Protein AF-A0A0Q0Z5Y9-F1 (afdb_monomer_lite)

Organism: NCBI:txid1544416

Radius of gyration: 21.21 Å; chains: 1; bounding box: 60×48×57 Å

Structure (mmCIF, N/CA/C/O backbone):
data_AF-A0A0Q0Z5Y9-F1
#
_entry.i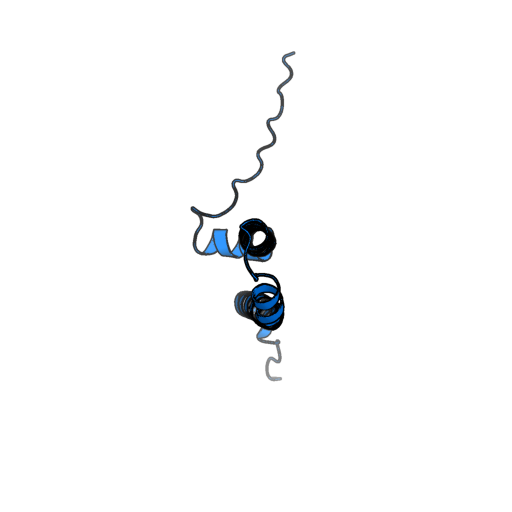d   AF-A0A0Q0Z5Y9-F1
#
loop_
_atom_site.group_PDB
_atom_site.id
_atom_site.type_symbol
_atom_site.label_atom_id
_atom_site.label_alt_id
_atom_site.label_comp_id
_atom_site.label_asym_id
_atom_site.label_entity_id
_atom_site.label_seq_id
_atom_site.pdbx_PDB_ins_code
_atom_site.Cartn_x
_atom_site.Cartn_y
_atom_site.Cartn_z
_atom_site.occupancy
_atom_site.B_iso_or_equiv
_atom_site.auth_seq_id
_atom_site.auth_comp_id
_atom_site.auth_asym_id
_atom_site.auth_atom_id
_atom_site.pdbx_PDB_model_num
ATOM 1 N N . MET A 1 1 ? -45.025 -16.190 15.497 1.00 51.38 1 MET A N 1
ATOM 2 C CA . MET A 1 1 ? -43.590 -15.921 15.722 1.00 51.38 1 MET A CA 1
ATOM 3 C C . MET A 1 1 ? -42.940 -15.764 14.356 1.00 51.38 1 MET A C 1
ATOM 5 O O . MET A 1 1 ? -42.759 -16.761 13.673 1.00 51.38 1 MET A O 1
ATOM 9 N N . ALA A 1 2 ? -42.762 -14.529 13.881 1.00 60.69 2 ALA A N 1
ATOM 10 C CA . ALA A 1 2 ? -42.191 -14.278 12.555 1.00 60.69 2 ALA A CA 1
ATOM 11 C C . ALA A 1 2 ? -40.673 -14.549 12.582 1.00 60.69 2 ALA A C 1
ATOM 13 O O . ALA A 1 2 ? -40.044 -14.229 13.595 1.00 60.69 2 ALA A O 1
ATOM 14 N N . PRO A 1 3 ? -40.084 -15.147 11.530 1.00 63.34 3 PRO A N 1
ATOM 15 C CA . PRO A 1 3 ? -38.647 -15.379 11.470 1.00 63.34 3 PRO A CA 1
ATOM 16 C C . PRO A 1 3 ? -37.907 -14.039 11.530 1.00 63.34 3 PRO A C 1
ATOM 18 O O . PRO A 1 3 ? -38.243 -13.089 10.824 1.00 63.34 3 PRO A O 1
ATOM 21 N N . ASP A 1 4 ? -36.924 -13.967 12.421 1.00 60.75 4 ASP A N 1
ATOM 22 C CA . ASP A 1 4 ? -36.088 -12.796 12.659 1.00 60.75 4 ASP A CA 1
ATOM 23 C C . ASP A 1 4 ? -35.279 -12.471 11.391 1.00 60.75 4 ASP A C 1
ATOM 25 O O . ASP A 1 4 ? -34.267 -13.103 11.097 1.00 60.75 4 ASP A O 1
ATOM 29 N N . ASN A 1 5 ? -35.766 -11.510 10.603 1.00 64.81 5 ASN A N 1
ATOM 30 C CA . ASN A 1 5 ? -35.192 -11.101 9.318 1.00 64.81 5 ASN A CA 1
ATOM 31 C C . ASN A 1 5 ? -34.135 -9.992 9.478 1.00 64.81 5 ASN A C 1
ATOM 33 O O . ASN A 1 5 ? -33.951 -9.159 8.587 1.00 64.81 5 ASN A O 1
ATOM 37 N N . ARG A 1 6 ? -33.458 -9.927 10.634 1.00 61.69 6 ARG A N 1
ATOM 38 C CA . ARG A 1 6 ? -32.353 -8.987 10.853 1.00 61.69 6 ARG A CA 1
ATOM 39 C C . ARG A 1 6 ? -31.232 -9.274 9.839 1.00 61.69 6 ARG A C 1
ATOM 41 O O . ARG A 1 6 ? -30.673 -10.375 9.855 1.00 61.69 6 ARG A O 1
ATOM 48 N N . PRO A 1 7 ? -30.860 -8.316 8.965 1.00 55.72 7 PRO A N 1
ATOM 49 C CA . PRO A 1 7 ? -29.806 -8.524 7.982 1.00 55.72 7 PRO A CA 1
ATOM 50 C C . PRO A 1 7 ? -28.503 -8.890 8.693 1.00 55.72 7 PRO A C 1
ATOM 52 O O . PRO A 1 7 ? -27.959 -8.117 9.480 1.00 55.72 7 PRO A O 1
ATOM 55 N N . THR A 1 8 ? -27.947 -10.059 8.385 1.00 57.91 8 THR A N 1
ATOM 56 C CA . THR A 1 8 ? -26.692 -10.565 8.972 1.00 57.91 8 THR A CA 1
ATOM 57 C C . THR A 1 8 ? -25.462 -9.727 8.581 1.00 57.91 8 THR A C 1
ATOM 59 O O . THR A 1 8 ? -24.335 -10.041 8.969 1.00 57.91 8 THR A O 1
ATOM 62 N N . GLN A 1 9 ? -25.663 -8.653 7.810 1.00 51.28 9 GLN A N 1
ATOM 63 C CA . GLN A 1 9 ? -24.617 -7.811 7.236 1.00 51.28 9 GLN A CA 1
ATOM 64 C C . GLN A 1 9 ? -23.897 -6.925 8.262 1.00 51.28 9 GLN A C 1
ATOM 66 O O . GLN A 1 9 ? -22.780 -6.493 8.000 1.00 51.28 9 GLN A O 1
ATOM 71 N N . VAL A 1 10 ? -24.457 -6.730 9.458 1.00 51.94 10 VAL A N 1
ATOM 72 C CA . VAL A 1 10 ? -23.847 -5.891 10.509 1.00 51.94 10 VAL A CA 1
ATOM 73 C C . VAL A 1 10 ? -22.718 -6.624 11.270 1.00 51.94 10 VAL A C 1
ATOM 75 O O . VAL A 1 10 ? -21.964 -6.009 12.012 1.00 51.94 10 VAL A O 1
ATOM 78 N N . ARG A 1 11 ? -22.532 -7.942 11.062 1.00 52.28 11 ARG A N 1
ATOM 79 C CA . ARG A 1 11 ? -21.600 -8.778 11.857 1.00 52.28 11 ARG A CA 1
ATOM 80 C C . ARG A 1 11 ? -20.213 -9.020 11.232 1.00 52.28 11 ARG A C 1
ATOM 82 O O . ARG A 1 11 ? -19.383 -9.673 11.858 1.00 52.28 11 ARG A O 1
ATOM 89 N N . ARG A 1 12 ? -19.934 -8.557 10.003 1.00 54.81 12 ARG A N 1
ATOM 90 C CA . ARG A 1 12 ? -18.604 -8.705 9.353 1.00 54.81 12 ARG A CA 1
ATOM 91 C C . ARG A 1 12 ? -18.176 -7.468 8.535 1.00 54.81 12 ARG A C 1
ATOM 93 O O . ARG A 1 12 ? -17.943 -7.604 7.331 1.00 54.81 12 ARG A O 1
ATOM 100 N N . PRO A 1 13 ? -18.016 -6.288 9.160 1.00 58.06 13 PRO A N 1
ATOM 101 C CA . PRO A 1 13 ? -17.503 -5.089 8.481 1.00 58.06 13 PRO A CA 1
ATOM 102 C C . PRO A 1 13 ? -16.130 -5.311 7.811 1.00 58.06 13 PRO A C 1
ATOM 104 O O . PRO A 1 13 ? -15.873 -4.781 6.731 1.00 58.06 13 PRO A O 1
ATOM 107 N N . TRP A 1 14 ? -15.300 -6.212 8.357 1.00 68.75 14 TRP A N 1
ATOM 108 C CA . TRP A 1 14 ? -13.992 -6.581 7.795 1.00 68.75 14 TRP A CA 1
ATOM 109 C C . TRP A 1 14 ? -14.055 -7.166 6.370 1.00 68.75 14 TRP A C 1
ATOM 111 O O . TRP A 1 14 ? -13.131 -6.979 5.582 1.00 68.75 14 TRP A O 1
ATOM 121 N N . ARG A 1 15 ? -15.157 -7.839 5.988 1.00 65.50 15 ARG A N 1
ATOM 122 C CA . ARG A 1 15 ? -15.314 -8.397 4.628 1.00 65.50 15 ARG A CA 1
ATOM 123 C C . ARG A 1 15 ? -15.514 -7.309 3.585 1.00 65.50 15 ARG A C 1
ATOM 125 O O . ARG A 1 15 ? -15.085 -7.480 2.448 1.00 65.50 15 ARG A O 1
ATOM 132 N N . THR A 1 16 ? -16.164 -6.214 3.965 1.00 70.06 16 THR A N 1
ATOM 133 C CA . THR A 1 16 ? -16.384 -5.067 3.083 1.00 70.06 16 THR A CA 1
ATOM 134 C C . THR A 1 16 ? -15.067 -4.339 2.833 1.00 70.06 16 THR A C 1
ATOM 136 O O . THR A 1 16 ? -14.777 -4.020 1.687 1.00 70.06 16 THR A O 1
ATOM 139 N N . MET A 1 17 ? -14.221 -4.178 3.858 1.00 66.88 17 MET A N 1
ATOM 140 C CA . MET A 1 17 ? -12.883 -3.592 3.699 1.00 66.88 17 MET A CA 1
ATOM 141 C C . MET A 1 17 ? -11.973 -4.451 2.820 1.00 66.88 17 MET A C 1
ATOM 143 O O . MET A 1 17 ? -11.436 -3.943 1.841 1.00 66.88 17 MET A O 1
ATOM 147 N N . VAL A 1 18 ? -11.864 -5.758 3.096 1.00 71.50 18 VAL A N 1
ATOM 148 C CA . VAL A 1 18 ? -11.071 -6.680 2.259 1.00 71.50 18 VAL A CA 1
ATOM 149 C C . VAL A 1 18 ? -11.554 -6.646 0.815 1.00 71.50 18 VAL A C 1
ATOM 151 O O . VAL A 1 18 ? -10.746 -6.577 -0.103 1.00 71.50 18 VAL A O 1
ATOM 154 N N . ARG A 1 19 ? -12.874 -6.630 0.601 1.00 75.25 19 ARG A N 1
ATOM 155 C CA . ARG A 1 19 ? -13.454 -6.528 -0.737 1.00 75.25 19 ARG A CA 1
ATOM 156 C C . ARG A 1 19 ? -13.099 -5.206 -1.416 1.00 75.25 19 ARG A C 1
ATOM 158 O O . ARG A 1 19 ? -12.724 -5.235 -2.579 1.00 75.25 19 ARG A O 1
ATOM 165 N N . SER A 1 20 ? -13.201 -4.073 -0.730 1.00 74.25 20 SER A N 1
ATOM 166 C CA . SER A 1 20 ? -12.893 -2.763 -1.313 1.00 74.25 20 SER A CA 1
ATOM 167 C C . SER A 1 20 ? -11.402 -2.582 -1.599 1.00 74.25 20 SER A C 1
ATOM 169 O O . SER A 1 20 ? -11.061 -2.063 -2.655 1.00 74.25 20 SER A O 1
ATOM 171 N N . VAL A 1 21 ? -10.515 -3.064 -0.721 1.00 72.62 21 VAL A N 1
ATOM 172 C CA . VAL A 1 21 ? -9.061 -3.071 -0.963 1.00 72.62 21 VAL A CA 1
ATOM 173 C C . VAL A 1 21 ? -8.719 -3.999 -2.125 1.00 72.62 21 VAL A C 1
ATOM 175 O O . VAL A 1 21 ? -7.975 -3.609 -3.018 1.00 72.62 21 VAL A O 1
ATOM 178 N N . PHE A 1 22 ? -9.312 -5.195 -2.167 1.00 71.81 22 PHE A N 1
ATOM 179 C CA . PHE A 1 22 ? -9.127 -6.137 -3.268 1.00 71.81 22 PHE A CA 1
ATOM 180 C C . PHE A 1 22 ? -9.610 -5.553 -4.598 1.00 71.81 22 PHE A C 1
ATOM 182 O O . PHE A 1 22 ? -8.887 -5.607 -5.585 1.00 71.81 22 PHE A O 1
ATOM 189 N N . ILE A 1 23 ? -10.791 -4.929 -4.623 1.00 79.94 23 ILE A N 1
ATOM 190 C CA . ILE A 1 23 ? -11.298 -4.232 -5.808 1.00 79.94 23 ILE A CA 1
ATOM 191 C C . ILE A 1 23 ? -10.360 -3.087 -6.183 1.00 79.94 23 ILE A C 1
ATOM 193 O O . ILE A 1 23 ? -10.000 -2.994 -7.347 1.00 79.94 23 ILE A O 1
ATOM 197 N N . GLY A 1 24 ? -9.924 -2.250 -5.240 1.00 80.69 24 GLY A N 1
ATOM 198 C CA . GLY A 1 24 ? -9.010 -1.137 -5.515 1.00 80.69 24 GLY A CA 1
ATOM 199 C C . GLY A 1 24 ? -7.676 -1.594 -6.112 1.00 80.69 24 GLY A C 1
ATOM 200 O O . GLY A 1 24 ? -7.230 -1.038 -7.111 1.00 80.69 24 GLY A O 1
ATOM 201 N N . ALA A 1 25 ? -7.090 -2.661 -5.568 1.00 72.50 25 ALA A N 1
ATOM 202 C CA . ALA A 1 25 ? -5.867 -3.267 -6.088 1.00 72.50 25 ALA A CA 1
ATOM 203 C C . ALA A 1 25 ? -6.071 -3.887 -7.481 1.00 72.50 25 ALA A C 1
ATOM 205 O O . ALA A 1 25 ? -5.283 -3.643 -8.391 1.00 72.50 25 ALA A O 1
ATOM 206 N N . VAL A 1 26 ? -7.159 -4.638 -7.682 1.00 79.25 26 VAL A N 1
ATOM 207 C CA . VAL A 1 26 ? -7.500 -5.248 -8.980 1.00 79.25 26 VAL A CA 1
ATOM 208 C C . VAL A 1 26 ? -7.817 -4.184 -10.032 1.00 79.25 26 VAL A C 1
ATOM 210 O O . VAL A 1 26 ? -7.439 -4.339 -11.188 1.00 79.25 26 VAL A O 1
ATOM 213 N N . SER A 1 27 ? -8.439 -3.074 -9.634 1.00 78.12 27 SER A N 1
ATOM 214 C CA . SER A 1 27 ? -8.712 -1.918 -10.502 1.00 78.12 27 SER A CA 1
ATOM 215 C C . SER A 1 27 ? -7.434 -1.216 -10.962 1.00 78.12 27 SER A C 1
ATOM 217 O O . SER A 1 27 ? -7.461 -0.516 -11.969 1.00 78.12 27 SER A O 1
ATOM 219 N N . LEU A 1 28 ? -6.322 -1.403 -10.243 1.00 75.81 28 LEU A N 1
ATOM 220 C CA . LEU A 1 28 ? -5.005 -0.891 -10.616 1.00 75.81 28 LEU A CA 1
ATOM 221 C C . LEU A 1 28 ? -4.262 -1.808 -11.601 1.00 75.81 28 LEU A C 1
ATOM 223 O O . LEU A 1 28 ? -3.357 -1.344 -12.285 1.00 75.81 28 LEU A O 1
ATOM 227 N N . LEU A 1 29 ? -4.631 -3.089 -11.717 1.00 78.12 29 LEU A N 1
ATOM 228 C CA . LEU A 1 29 ? -3.962 -4.028 -12.632 1.00 78.12 29 LEU A CA 1
ATOM 229 C C . LEU A 1 29 ? -3.956 -3.568 -14.104 1.00 78.12 29 LEU A C 1
ATOM 231 O O . LEU A 1 29 ? -2.920 -3.713 -14.751 1.00 78.12 29 LEU A O 1
ATOM 235 N N . PRO A 1 30 ? -5.031 -2.967 -14.655 1.00 79.56 30 PRO A N 1
ATOM 236 C CA . PRO A 1 30 ? -5.035 -2.467 -16.030 1.00 79.56 30 PRO A CA 1
ATOM 237 C C . PRO A 1 30 ? -4.112 -1.265 -16.277 1.00 79.56 30 PRO A C 1
ATOM 239 O O . PRO A 1 30 ? -3.880 -0.926 -17.433 1.00 79.56 30 PRO A O 1
ATOM 242 N N . LEU A 1 31 ? -3.589 -0.610 -15.231 1.00 73.50 31 LEU A N 1
ATOM 243 C CA . LEU A 1 31 ? -2.587 0.457 -15.368 1.00 73.50 31 LEU A CA 1
ATOM 244 C C . LEU A 1 31 ? -1.174 -0.100 -15.612 1.00 73.50 31 LEU A C 1
ATOM 246 O O . LEU A 1 31 ? -0.324 0.618 -16.131 1.00 73.50 31 LEU A O 1
ATOM 250 N N . LEU A 1 32 ? -0.918 -1.374 -15.292 1.00 65.50 32 LEU A N 1
ATOM 251 C CA . LEU A 1 32 ? 0.406 -1.999 -15.417 1.00 65.50 32 LEU A CA 1
ATOM 252 C C . LEU A 1 32 ? 0.981 -2.017 -16.848 1.00 65.50 32 LEU A C 1
ATOM 254 O O . LEU A 1 32 ? 2.168 -1.729 -16.984 1.00 65.50 32 LEU A O 1
ATOM 258 N N . PRO A 1 33 ? 0.207 -2.296 -17.918 1.00 65.38 33 PRO A N 1
ATOM 259 C CA . PRO A 1 33 ? 0.727 -2.261 -19.285 1.00 65.38 33 PRO A CA 1
ATOM 260 C C . PRO A 1 33 ? 1.19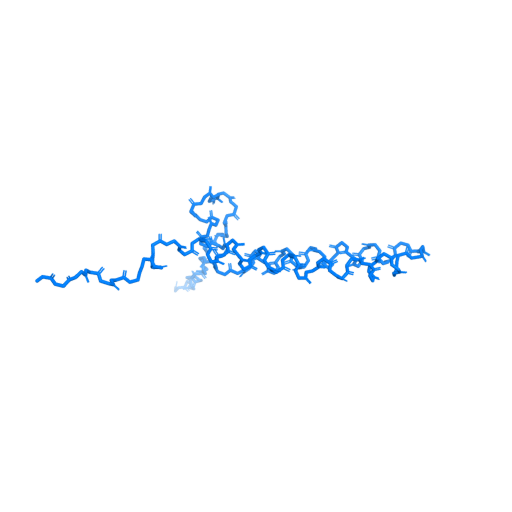3 -0.861 -19.691 1.00 65.38 33 PRO A C 1
ATOM 262 O O . PRO A 1 33 ? 2.237 -0.723 -20.309 1.00 65.38 33 PRO A O 1
ATOM 265 N N . GLN A 1 34 ? 0.472 0.185 -19.268 1.00 66.56 34 GLN A N 1
ATOM 266 C CA . GLN A 1 34 ? 0.852 1.573 -19.554 1.00 66.56 34 GLN A CA 1
ATOM 267 C C . GLN A 1 34 ? 2.138 1.974 -18.819 1.00 66.56 34 GLN A C 1
ATOM 269 O O . GLN A 1 34 ? 2.928 2.753 -19.340 1.00 66.56 34 GLN A O 1
ATOM 274 N N . ILE A 1 35 ? 2.374 1.410 -17.630 1.00 64.00 35 ILE A N 1
ATOM 275 C CA . ILE A 1 35 ? 3.634 1.570 -16.891 1.00 64.00 35 ILE A CA 1
ATOM 276 C C . ILE A 1 35 ? 4.775 0.822 -17.600 1.00 64.00 35 ILE A C 1
ATOM 278 O O . ILE A 1 35 ? 5.888 1.337 -17.659 1.00 64.00 35 ILE A O 1
ATOM 282 N N . ALA A 1 36 ? 4.507 -0.365 -18.157 1.00 63.06 36 ALA A N 1
ATOM 283 C CA . ALA A 1 36 ? 5.488 -1.151 -18.906 1.00 63.06 36 ALA A CA 1
ATOM 284 C C . ALA A 1 36 ? 5.874 -0.492 -20.243 1.00 63.06 36 ALA A C 1
ATOM 286 O O . ALA A 1 36 ? 7.059 -0.421 -20.561 1.00 63.06 36 ALA A O 1
ATOM 287 N N . ASP A 1 37 ? 4.903 0.057 -20.979 1.00 66.12 37 ASP A N 1
ATOM 288 C CA . ASP A 1 37 ? 5.150 0.821 -22.209 1.00 66.12 37 ASP A CA 1
ATOM 289 C C . ASP A 1 37 ? 5.909 2.129 -21.927 1.00 66.12 37 ASP A C 1
ATOM 291 O O . ASP A 1 37 ? 6.777 2.533 -22.702 1.00 66.12 37 ASP A O 1
ATOM 295 N N . ALA A 1 38 ? 5.640 2.772 -20.787 1.00 63.12 38 ALA A N 1
ATOM 296 C CA . ALA A 1 38 ? 6.344 3.980 -20.358 1.00 63.12 38 ALA A CA 1
ATOM 297 C C . ALA A 1 38 ? 7.787 3.727 -19.869 1.00 63.12 38 ALA A C 1
ATOM 299 O O . ALA A 1 38 ? 8.530 4.683 -19.650 1.00 63.12 38 ALA A O 1
ATOM 300 N N . ALA A 1 39 ? 8.203 2.467 -19.695 1.00 62.25 39 ALA A N 1
ATOM 301 C CA . ALA A 1 39 ? 9.499 2.090 -19.122 1.00 62.25 39 ALA A CA 1
ATOM 302 C C . ALA A 1 39 ? 10.614 1.866 -20.165 1.00 62.25 39 ALA A C 1
ATOM 304 O O . ALA A 1 39 ? 11.628 1.238 -19.856 1.00 62.25 39 ALA A O 1
ATOM 305 N N . ASN A 1 40 ? 10.453 2.378 -21.389 1.00 58.38 40 ASN A N 1
ATOM 306 C CA . ASN A 1 40 ? 11.425 2.273 -22.484 1.00 58.38 40 ASN A CA 1
ATOM 307 C C . ASN A 1 40 ? 12.692 3.140 -22.231 1.00 58.38 40 ASN A C 1
ATOM 309 O O . ASN A 1 40 ? 12.861 4.188 -22.838 1.00 58.38 40 ASN A O 1
ATOM 313 N N . ILE A 1 41 ? 13.515 2.693 -21.268 1.00 54.34 41 ILE A N 1
ATOM 314 C CA . ILE A 1 41 ? 14.885 3.085 -20.855 1.00 54.34 41 ILE A CA 1
ATOM 315 C C . ILE A 1 41 ? 15.203 4.598 -20.794 1.00 54.34 41 ILE A C 1
ATOM 317 O O . ILE A 1 41 ? 15.549 5.203 -21.798 1.00 54.34 41 ILE A O 1
ATOM 321 N N . ASP A 1 42 ? 15.188 5.151 -19.570 1.00 52.97 42 ASP A N 1
ATOM 322 C CA . ASP A 1 42 ? 16.237 6.008 -18.961 1.00 52.97 42 ASP A CA 1
ATOM 323 C C . ASP A 1 42 ? 15.769 6.389 -17.537 1.00 52.97 42 ASP A C 1
ATOM 325 O O . ASP A 1 42 ? 14.898 7.236 -17.403 1.00 52.97 42 ASP A O 1
ATOM 329 N N . GLU A 1 43 ? 16.267 5.690 -16.502 1.00 59.31 43 GLU A N 1
ATOM 330 C CA . GLU A 1 43 ? 16.063 5.720 -15.019 1.00 59.31 43 GLU A CA 1
ATOM 331 C C . GLU A 1 43 ? 14.898 6.490 -14.326 1.00 59.31 43 GLU A C 1
ATOM 333 O O . GLU A 1 43 ? 14.395 6.049 -13.290 1.00 59.31 43 GLU A O 1
ATOM 338 N N . ILE A 1 44 ? 14.415 7.604 -14.861 1.00 61.69 44 ILE A N 1
ATOM 339 C CA . ILE A 1 44 ? 13.395 8.500 -14.302 1.00 61.69 44 ILE A CA 1
ATOM 340 C C . ILE A 1 44 ? 11.991 7.845 -14.180 1.00 61.69 44 ILE A C 1
ATOM 342 O O . ILE A 1 44 ? 11.343 8.025 -13.142 1.00 61.69 44 ILE A O 1
ATOM 346 N N . PRO A 1 45 ? 11.486 7.051 -15.151 1.00 68.00 45 PRO A N 1
ATOM 347 C CA . PRO A 1 45 ? 10.141 6.462 -15.074 1.00 68.00 45 PRO A CA 1
ATOM 348 C C . PRO A 1 45 ? 10.002 5.349 -14.029 1.00 68.00 45 PRO A C 1
ATOM 350 O O . PRO A 1 45 ? 8.935 5.186 -13.438 1.00 68.00 45 PRO A O 1
ATOM 353 N N . ALA A 1 46 ? 11.074 4.599 -13.757 1.00 70.19 46 ALA A N 1
ATOM 354 C CA . ALA A 1 46 ? 11.062 3.547 -12.739 1.00 70.19 46 ALA A CA 1
ATOM 355 C C . ALA A 1 46 ? 10.856 4.140 -11.337 1.00 70.19 46 ALA A C 1
ATOM 357 O O . ALA A 1 46 ? 10.053 3.634 -10.552 1.00 70.19 46 ALA A O 1
ATOM 358 N N . VAL A 1 47 ? 11.510 5.270 -11.053 1.00 72.50 47 VAL A N 1
ATOM 359 C CA . VAL A 1 47 ? 11.299 6.031 -9.816 1.00 72.50 47 VAL A CA 1
ATOM 360 C C . VAL A 1 47 ? 9.857 6.533 -9.739 1.00 72.50 47 VAL A C 1
ATOM 362 O O . VAL A 1 47 ? 9.217 6.385 -8.700 1.00 72.50 47 VAL A O 1
ATOM 365 N N . ALA A 1 48 ? 9.302 7.051 -10.838 1.00 77.06 48 ALA A N 1
ATOM 366 C CA . ALA A 1 48 ? 7.908 7.491 -10.881 1.00 77.06 48 ALA A CA 1
ATOM 367 C C . ALA A 1 48 ? 6.918 6.343 -10.605 1.00 77.06 48 ALA A C 1
ATOM 369 O O . ALA A 1 48 ? 5.959 6.534 -9.859 1.00 77.06 48 ALA A O 1
ATOM 370 N N . ALA A 1 49 ? 7.168 5.141 -11.131 1.00 72.56 49 ALA A N 1
ATOM 371 C CA . ALA A 1 49 ? 6.348 3.961 -10.863 1.00 72.56 49 ALA A CA 1
ATOM 372 C C . ALA A 1 49 ? 6.440 3.514 -9.394 1.00 72.56 49 ALA A C 1
ATOM 374 O O . ALA A 1 49 ? 5.414 3.265 -8.759 1.00 72.56 49 ALA A O 1
ATOM 375 N N . ILE A 1 50 ? 7.649 3.471 -8.824 1.00 79.00 50 ILE A N 1
ATOM 376 C CA . ILE A 1 50 ? 7.857 3.148 -7.403 1.00 79.00 50 ILE A CA 1
ATOM 377 C C . ILE A 1 50 ? 7.145 4.171 -6.515 1.00 79.00 50 ILE A C 1
ATOM 379 O O . ILE A 1 50 ? 6.469 3.791 -5.558 1.00 79.00 50 ILE A O 1
ATOM 383 N N . LEU A 1 51 ? 7.241 5.460 -6.844 1.00 84.38 51 LEU A N 1
ATOM 384 C CA . LEU A 1 51 ? 6.545 6.526 -6.126 1.00 84.38 51 LEU A CA 1
ATOM 385 C C . LEU A 1 51 ? 5.028 6.427 -6.285 1.00 84.38 51 LEU A C 1
ATOM 387 O O . LEU A 1 51 ? 4.317 6.622 -5.305 1.00 84.38 51 LEU A O 1
ATOM 391 N N . ALA A 1 52 ? 4.521 6.081 -7.469 1.00 80.50 52 ALA A N 1
ATOM 392 C CA . ALA A 1 52 ? 3.093 5.884 -7.701 1.00 80.50 52 ALA A CA 1
ATOM 393 C C . ALA A 1 52 ? 2.544 4.723 -6.859 1.00 80.50 52 ALA A C 1
ATOM 395 O O . ALA A 1 52 ? 1.516 4.871 -6.198 1.00 80.50 52 ALA A O 1
ATOM 396 N N . VAL A 1 53 ? 3.261 3.595 -6.810 1.00 79.31 53 VAL A N 1
ATOM 397 C CA . VAL A 1 53 ? 2.910 2.452 -5.952 1.00 79.31 53 VAL A CA 1
ATOM 398 C C . VAL A 1 53 ? 2.998 2.836 -4.476 1.00 79.31 53 VAL A C 1
ATOM 400 O O . VAL A 1 53 ? 2.063 2.584 -3.720 1.00 79.31 53 VAL A O 1
ATOM 403 N N . THR A 1 54 ? 4.080 3.494 -4.064 1.00 84.19 54 THR A N 1
ATOM 404 C CA . THR A 1 54 ? 4.271 3.953 -2.680 1.00 84.19 54 THR A CA 1
ATOM 405 C C . THR A 1 54 ? 3.153 4.908 -2.263 1.00 84.19 54 THR A C 1
ATOM 407 O O . THR A 1 54 ? 2.573 4.750 -1.192 1.00 84.19 54 THR A O 1
ATOM 410 N N . ALA A 1 55 ? 2.783 5.861 -3.120 1.00 81.62 55 ALA A N 1
ATOM 411 C CA . ALA A 1 55 ? 1.684 6.786 -2.875 1.00 81.62 55 ALA A CA 1
ATOM 412 C C . ALA A 1 55 ? 0.337 6.058 -2.796 1.00 81.62 55 ALA A C 1
ATOM 414 O O . ALA A 1 55 ? -0.468 6.369 -1.919 1.00 81.62 55 ALA A O 1
ATOM 415 N N . ALA A 1 56 ? 0.099 5.064 -3.657 1.00 81.44 56 ALA A N 1
ATOM 416 C CA . ALA A 1 56 ? -1.107 4.242 -3.607 1.00 81.44 56 ALA A CA 1
ATOM 417 C C . ALA A 1 56 ? -1.199 3.453 -2.291 1.00 81.44 56 ALA A C 1
ATOM 419 O O . ALA A 1 56 ? -2.248 3.459 -1.646 1.00 81.44 56 ALA A O 1
ATOM 420 N N . VAL A 1 57 ? -0.100 2.838 -1.845 1.00 80.19 57 VAL A N 1
ATOM 421 C CA . VAL A 1 57 ? -0.036 2.113 -0.567 1.00 80.19 57 VAL A CA 1
ATOM 422 C C . VAL A 1 57 ? -0.255 3.064 0.608 1.00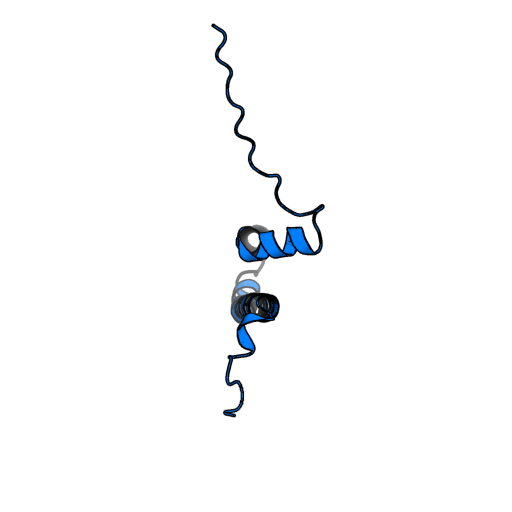 80.19 57 VAL A C 1
ATOM 424 O O . VAL A 1 57 ? -1.128 2.812 1.435 1.00 80.19 57 VAL A O 1
ATOM 427 N N . SER A 1 58 ? 0.447 4.197 0.654 1.00 85.12 58 SER A N 1
ATOM 428 C CA . SER A 1 58 ? 0.243 5.226 1.682 1.00 85.12 58 SER A CA 1
ATOM 429 C C . SER A 1 58 ? -1.193 5.754 1.687 1.00 85.12 58 SER A C 1
ATOM 431 O O . SER A 1 58 ? -1.776 5.999 2.744 1.00 85.12 58 SER A O 1
ATOM 433 N N . ARG A 1 59 ? -1.828 5.881 0.516 1.00 82.25 59 ARG A N 1
ATOM 434 C CA . ARG A 1 59 ? -3.234 6.280 0.425 1.00 82.25 59 ARG A CA 1
ATOM 435 C C . ARG A 1 59 ? -4.170 5.240 1.031 1.00 82.25 59 ARG A C 1
ATOM 437 O O . ARG A 1 59 ? -5.146 5.626 1.663 1.00 82.25 59 ARG A O 1
ATOM 444 N N . VAL A 1 60 ? -3.874 3.952 0.871 1.00 81.50 60 VAL A N 1
ATOM 445 C CA . VAL A 1 60 ? -4.626 2.875 1.528 1.00 81.50 60 VAL A CA 1
ATOM 446 C C . VAL A 1 60 ? -4.393 2.900 3.038 1.00 81.50 60 VAL A C 1
ATOM 448 O O . VAL A 1 60 ? -5.363 2.854 3.787 1.00 81.50 60 VAL A O 1
ATOM 451 N N . LEU A 1 61 ? -3.143 3.044 3.491 1.00 82.06 61 LEU A N 1
ATOM 452 C CA . LEU A 1 61 ? -2.801 3.094 4.920 1.00 82.06 61 LEU A CA 1
ATOM 453 C C . LEU A 1 61 ? -3.440 4.286 5.652 1.00 82.06 61 LEU A C 1
ATOM 455 O O . LEU A 1 61 ? -3.772 4.170 6.823 1.00 82.06 61 LEU A O 1
ATOM 459 N N . THR A 1 62 ? -3.676 5.408 4.966 1.00 81.50 62 THR A N 1
ATOM 460 C CA . THR A 1 62 ? -4.349 6.588 5.550 1.00 81.50 62 THR A CA 1
ATOM 461 C C . THR A 1 62 ? -5.872 6.464 5.652 1.00 81.50 62 THR A C 1
ATOM 463 O O . THR A 1 62 ? -6.526 7.375 6.163 1.00 81.50 62 THR A O 1
ATOM 466 N N . LEU A 1 63 ? -6.478 5.374 5.168 1.00 84.94 63 LEU A N 1
ATOM 467 C CA . LEU A 1 63 ? -7.913 5.156 5.337 1.00 84.94 63 LEU A CA 1
ATOM 468 C C . LEU A 1 63 ? -8.212 4.825 6.814 1.00 84.94 63 LEU A C 1
ATOM 470 O O . LEU A 1 63 ? -7.630 3.873 7.330 1.00 84.94 63 LEU A O 1
ATOM 474 N N . PRO A 1 64 ? -9.174 5.501 7.480 1.00 78.75 64 PRO A N 1
ATOM 475 C CA . PRO A 1 64 ? -9.536 5.215 8.878 1.00 78.75 64 PRO A CA 1
ATOM 476 C C . PRO A 1 64 ? -9.911 3.745 9.112 1.00 78.75 64 PRO A C 1
ATOM 478 O O . PRO A 1 64 ? -9.595 3.156 10.133 1.00 78.75 64 PRO A O 1
ATOM 481 N N . ALA A 1 65 ? -10.519 3.131 8.099 1.00 76.88 65 ALA A N 1
ATOM 482 C CA . ALA A 1 65 ? -10.832 1.711 8.035 1.00 76.88 65 ALA A CA 1
ATOM 483 C C . ALA A 1 65 ? -9.599 0.795 8.177 1.00 76.88 65 ALA A C 1
ATOM 485 O O . ALA A 1 65 ? -9.658 -0.251 8.821 1.00 76.88 65 ALA A O 1
ATOM 486 N N . VAL A 1 66 ? -8.488 1.173 7.542 1.00 78.25 66 VAL A N 1
ATOM 487 C CA . VAL A 1 66 ? -7.230 0.422 7.606 1.00 78.25 66 VAL A CA 1
ATOM 488 C C . VAL A 1 66 ? -6.563 0.638 8.957 1.00 78.25 66 VAL A C 1
ATOM 490 O O . VAL A 1 66 ? -6.055 -0.321 9.524 1.00 78.25 66 VAL A O 1
ATOM 493 N N . GLU A 1 67 ? -6.652 1.842 9.514 1.00 82.81 67 GLU A N 1
ATOM 494 C CA . GLU A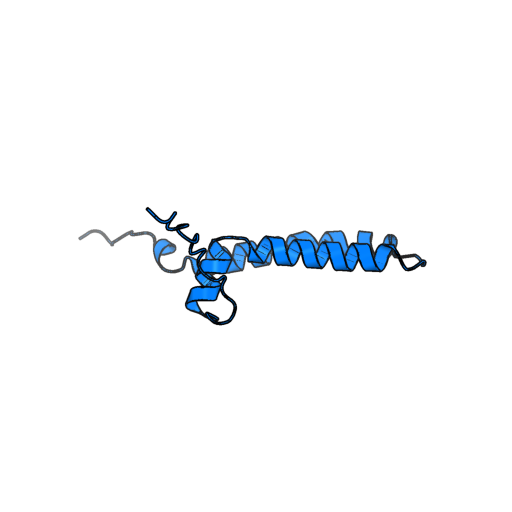 1 67 ? -6.177 2.148 10.866 1.00 82.81 67 GLU A CA 1
ATOM 495 C C . GLU A 1 67 ? -6.927 1.337 11.942 1.00 82.81 67 GLU A C 1
ATOM 497 O O . GLU A 1 67 ? -6.300 0.691 12.777 1.00 82.81 67 GLU A O 1
ATOM 502 N N . GLU A 1 68 ? -8.260 1.256 11.872 1.00 82.31 68 GLU A N 1
ATOM 503 C CA . GLU A 1 68 ? -9.068 0.398 12.756 1.00 82.31 68 GLU A CA 1
ATOM 504 C C . GLU A 1 68 ? -8.674 -1.087 12.643 1.00 82.31 68 GLU A C 1
ATOM 506 O O . GLU A 1 68 ? -8.642 -1.818 13.636 1.00 82.31 68 GLU A O 1
ATOM 511 N N . TRP A 1 69 ? -8.344 -1.546 11.430 1.00 80.69 69 TRP A N 1
ATOM 512 C CA . TRP A 1 69 ? -7.844 -2.903 11.204 1.00 80.69 69 TRP A CA 1
ATOM 513 C C . TRP A 1 69 ? -6.442 -3.108 11.793 1.00 80.69 69 TRP A C 1
ATOM 515 O O . TRP A 1 69 ? -6.202 -4.126 12.447 1.00 80.69 69 TRP A O 1
ATOM 525 N N . LEU A 1 70 ? -5.530 -2.150 11.604 1.00 83.75 70 LEU A N 1
ATOM 526 C CA . LEU A 1 70 ? -4.183 -2.191 12.176 1.00 83.75 70 LEU A CA 1
ATOM 527 C C . LEU A 1 70 ? -4.254 -2.257 13.703 1.00 83.75 70 LEU A C 1
ATOM 529 O O . LEU A 1 70 ? -3.633 -3.136 14.292 1.00 83.75 70 LEU A O 1
ATOM 533 N N . GLN A 1 71 ? -5.094 -1.443 14.341 1.00 83.44 71 GLN A N 1
ATOM 534 C CA . GLN A 1 71 ? -5.294 -1.480 15.793 1.00 83.44 71 GLN A CA 1
ATOM 535 C C . GLN A 1 71 ? -5.845 -2.826 16.291 1.00 83.44 71 GLN A C 1
ATOM 537 O O . GLN A 1 71 ? -5.486 -3.279 17.378 1.00 83.44 71 GLN A O 1
ATOM 542 N N . ALA A 1 72 ? -6.688 -3.497 15.500 1.00 83.25 72 ALA A N 1
ATOM 543 C CA . ALA A 1 72 ? -7.278 -4.780 15.877 1.00 83.25 72 ALA A CA 1
ATOM 544 C C . ALA A 1 72 ? -6.329 -5.983 15.709 1.00 83.25 72 ALA A C 1
ATOM 546 O O . ALA A 1 72 ? -6.450 -6.952 16.462 1.00 83.25 72 ALA A O 1
ATOM 547 N N . TYR A 1 73 ? -5.418 -5.958 14.727 1.00 76.25 73 TYR A N 1
ATOM 548 C CA . TYR A 1 73 ? -4.624 -7.137 14.339 1.00 76.25 73 TYR A CA 1
ATOM 549 C C . TYR A 1 73 ? -3.104 -6.948 14.410 1.00 76.25 73 TYR A C 1
ATOM 551 O O . TYR A 1 73 ? -2.390 -7.918 14.663 1.00 76.25 73 TYR A O 1
ATOM 559 N N . ILE A 1 74 ? -2.595 -5.737 14.175 1.00 83.50 74 ILE A N 1
ATOM 560 C CA . ILE A 1 74 ? -1.159 -5.422 14.124 1.00 83.50 74 ILE A CA 1
ATOM 561 C C . ILE A 1 74 ? -0.914 -4.066 14.822 1.00 83.50 74 ILE A C 1
ATOM 563 O O . ILE A 1 74 ? -0.476 -3.108 14.185 1.00 83.50 74 ILE A O 1
ATOM 567 N N . PRO A 1 75 ? -1.193 -3.953 16.135 1.00 77.81 75 PRO A N 1
ATOM 568 C CA . PRO A 1 75 ? -1.172 -2.670 16.846 1.00 77.81 75 PRO A CA 1
ATOM 569 C C . PRO A 1 75 ? 0.229 -2.048 16.960 1.00 77.81 75 PRO A C 1
ATOM 571 O O . PRO A 1 75 ? 0.364 -0.888 17.314 1.00 77.81 75 PRO A O 1
ATOM 574 N N . TRP A 1 76 ? 1.295 -2.793 16.651 1.00 79.50 76 TRP A N 1
ATOM 575 C CA . TRP A 1 76 ? 2.647 -2.231 16.554 1.00 79.50 76 TRP A CA 1
ATOM 576 C C . TRP A 1 76 ? 2.889 -1.455 15.245 1.00 79.50 76 TRP A C 1
ATOM 578 O O . TRP A 1 76 ? 3.928 -0.817 15.106 1.00 79.50 76 TRP A O 1
ATOM 588 N N . LEU A 1 77 ? 1.953 -1.522 14.290 1.00 77.38 77 LEU A N 1
ATOM 589 C CA . LEU A 1 77 ? 1.998 -0.841 12.993 1.00 77.38 77 LEU A CA 1
ATOM 590 C C . LEU A 1 77 ? 0.909 0.248 12.853 1.00 77.38 77 LEU A C 1
ATOM 592 O O . LEU A 1 77 ? 0.886 0.948 11.844 1.00 77.38 77 LEU A O 1
ATOM 596 N N . SER A 1 78 ? 0.006 0.390 13.831 1.00 82.94 78 SER A N 1
ATOM 597 C CA . SER A 1 78 ? -1.006 1.459 13.865 1.00 82.94 78 SER A CA 1
ATOM 598 C C . SER A 1 78 ? -0.384 2.825 14.164 1.00 82.94 78 SER A C 1
ATOM 600 O O . SER A 1 78 ? 0.674 2.904 14.790 1.00 82.94 78 SER A O 1
ATOM 602 N N . ALA A 1 79 ? -1.044 3.902 13.742 1.00 79.31 79 ALA A N 1
ATOM 603 C CA . ALA A 1 79 ? -0.577 5.255 14.012 1.00 79.31 79 ALA A CA 1
ATOM 604 C C . ALA A 1 79 ? -0.672 5.601 15.508 1.00 79.31 79 ALA A C 1
ATOM 606 O O . ALA A 1 79 ? -1.664 5.296 16.175 1.00 79.31 79 ALA A O 1
ATOM 607 N N . ASP A 1 80 ? 0.338 6.302 16.030 1.00 78.44 80 ASP A N 1
ATOM 608 C CA . ASP A 1 80 ? 0.274 6.832 17.390 1.00 78.44 80 ASP A CA 1
ATOM 609 C C . ASP A 1 80 ? -0.812 7.918 17.493 1.00 78.44 80 ASP A C 1
ATOM 611 O O . ASP A 1 80 ? -0.912 8.795 16.623 1.00 78.44 80 ASP A O 1
ATOM 615 N N . PRO A 1 81 ? -1.628 7.912 18.562 1.00 70.44 81 PRO A N 1
ATOM 616 C CA . PRO A 1 81 ? -2.635 8.939 18.766 1.00 70.44 81 PRO A CA 1
ATOM 617 C C . PRO A 1 81 ? -1.959 10.306 18.919 1.00 70.44 81 PRO A C 1
ATOM 619 O O . PRO A 1 81 ? -1.065 10.488 19.746 1.00 70.44 81 PRO A O 1
ATOM 622 N N . TYR A 1 82 ? -2.412 11.296 18.143 1.00 65.88 82 TYR A N 1
ATOM 623 C CA . TYR A 1 82 ? -1.919 12.670 18.239 1.00 65.88 82 TYR A CA 1
ATOM 624 C C . TYR A 1 82 ? -2.257 13.263 19.616 1.00 65.88 82 TYR A C 1
ATOM 626 O O . TYR A 1 82 ? -3.337 13.811 19.840 1.00 65.88 82 TYR A O 1
ATOM 634 N N . GLN A 1 83 ? -1.322 13.168 20.558 1.00 62.56 83 GLN A N 1
ATOM 635 C CA . GLN A 1 83 ? -1.357 13.915 21.810 1.00 62.56 83 GLN A CA 1
ATOM 636 C C . GLN A 1 83 ? -0.785 15.303 21.538 1.00 62.56 83 GLN A C 1
ATOM 638 O O . GLN A 1 83 ? 0.408 15.551 21.711 1.00 62.56 83 GLN A O 1
ATOM 643 N N . GLY A 1 84 ? -1.643 16.215 21.073 1.00 61.25 84 GLY A N 1
ATOM 644 C CA . GLY A 1 84 ? -1.300 17.629 20.973 1.00 61.25 84 GLY A CA 1
ATOM 645 C C . GLY A 1 84 ? -0.712 18.094 22.303 1.00 61.25 84 GLY A C 1
ATOM 646 O O . GLY A 1 84 ? -1.378 18.035 23.338 1.00 61.25 84 GLY A O 1
ATOM 647 N N . GLN A 1 85 ? 0.559 18.500 22.295 1.00 66.44 85 GLN A N 1
ATOM 648 C CA . GL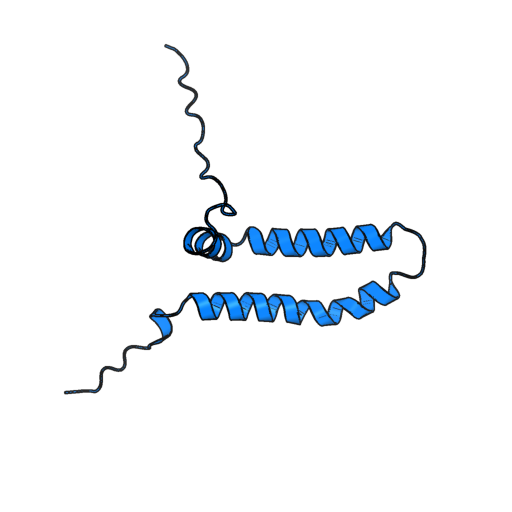N A 1 85 ? 1.197 19.040 23.484 1.00 66.44 85 GLN A CA 1
ATOM 649 C C . GLN A 1 85 ? 0.448 20.316 23.862 1.00 66.44 85 GLN A C 1
ATOM 651 O O . GLN A 1 85 ? 0.619 21.360 23.236 1.00 66.44 85 GLN A O 1
ATOM 656 N N . HIS A 1 86 ? -0.392 20.228 24.896 1.00 56.75 86 HIS A N 1
ATOM 657 C CA . HIS A 1 86 ? -0.829 21.384 25.660 1.00 56.75 86 HIS A CA 1
ATOM 658 C C . HIS A 1 86 ? 0.442 22.097 26.120 1.00 56.75 86 HIS A C 1
ATOM 660 O O . HIS A 1 86 ? 1.054 21.717 27.121 1.00 56.75 86 HIS A O 1
ATOM 666 N N . ARG A 1 87 ? 0.856 23.117 25.358 1.00 67.56 87 ARG A N 1
ATOM 667 C CA . ARG A 1 87 ? 1.795 24.141 25.794 1.00 67.56 87 ARG A CA 1
ATOM 668 C C . ARG A 1 87 ? 1.176 24.726 27.057 1.00 67.56 87 ARG A C 1
ATOM 670 O O . ARG A 1 87 ? 0.323 25.603 26.988 1.00 67.56 87 ARG A O 1
ATOM 677 N N . LYS A 1 88 ? 1.549 24.174 28.214 1.00 60.31 88 LYS A N 1
ATOM 678 C CA . LYS A 1 88 ? 1.363 24.815 29.511 1.00 60.31 88 LYS A CA 1
ATOM 679 C C . LYS A 1 88 ? 2.252 26.046 29.466 1.00 60.31 88 LYS A C 1
ATOM 681 O O . LYS A 1 88 ? 3.426 26.000 29.826 1.00 60.31 88 LYS A O 1
ATOM 686 N N . GLU A 1 89 ? 1.708 27.099 28.877 1.00 58.53 89 GLU A N 1
ATOM 687 C CA . GLU A 1 89 ? 2.262 28.431 28.945 1.00 58.53 89 GLU A CA 1
ATOM 688 C C . GLU A 1 89 ? 2.313 28.771 30.433 1.00 58.53 89 GLU A C 1
ATOM 690 O O . GLU 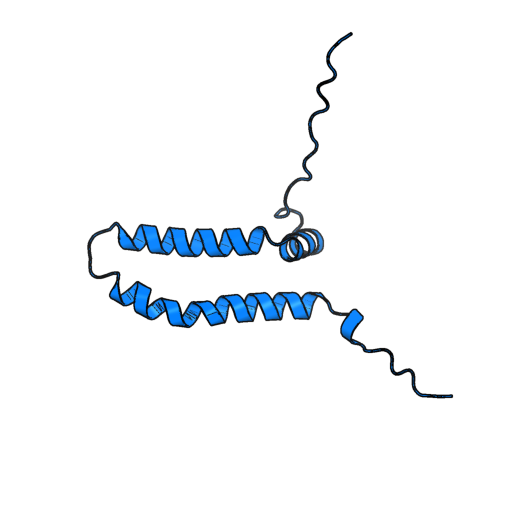A 1 89 ? 1.296 28.774 31.128 1.00 58.53 89 GLU A O 1
ATOM 695 N N . ARG A 1 90 ? 3.546 28.843 30.942 1.00 56.94 90 ARG A N 1
ATOM 696 C CA . ARG A 1 90 ? 3.854 29.149 32.334 1.00 56.94 90 ARG A CA 1
ATOM 697 C C . ARG A 1 90 ? 3.204 30.482 32.683 1.00 56.94 90 ARG A C 1
ATOM 699 O O . ARG A 1 90 ? 3.528 31.489 32.058 1.00 56.94 90 ARG A O 1
ATOM 706 N N . SER A 1 91 ? 2.316 30.436 33.670 1.00 58.25 91 SER A N 1
ATOM 707 C CA . SER A 1 91 ? 1.995 31.575 34.525 1.00 58.25 91 SER A CA 1
ATOM 708 C C . SER A 1 91 ? 3.156 31.888 35.461 1.00 58.25 91 SER A C 1
ATOM 710 O O . SER A 1 91 ? 3.991 30.981 35.698 1.00 58.25 91 SER A O 1
#

Secondary structure (DSSP, 8-state):
-------GGGG-HHHHHHHHHHHHHHHHGGGHHHHHHTTSSSSHHHHHHHHHHHHHHHHHHTSHHHHHHHHHH-TTSSPPP----------

pLDDT: mean 70.77, std 9.96, range [51.28, 85.12]

Foldseek 3Di:
DDPDPPPPVVPCPVVVLVVVVVCVVVVCVVCVVVLVVVPPDDPPSVVVVVVVVVVVVVVSCPPVVNLVVCVVPPVVPHDDPPPPPPPPPDD

Sequence (91 aa):
MAPDNRPTQVRRPWRTMVRSVFIGAVSLLPLLPQIADAANIDEIPAVAAILAVTAAVSRVLTLPAVEEWLQAYIPWLSADPYQGQHRKERS